Protein AF-A0A7K2ZDT1-F1 (afdb_monomer)

pLDDT: mean 84.54, std 13.43, range [44.47, 98.12]

Mean predicted aligned error: 12.52 Å

Secondary structure (DSSP, 8-state):
---TTS----HHHHHHHHHHHHHHHS-STT--THHHHHHS--------TTTT----SHHHHHHHHHHHHTTHHHHHHHHHHHHHHHT------HHHHHHHHHHHHHHT-TTHHHHHHHHHHHHHHHHHTTS-HHHHHHHHHHH-

Solvent-accessible surface area (backbone atoms only — not comparable to full-atom values): 8812 Å² total; per-residue (Å²): 130,92,56,85,91,74,68,90,76,61,67,66,66,54,53,52,50,52,52,51,49,23,66,74,67,77,45,65,84,94,59,65,67,64,62,56,60,68,78,46,95,80,84,87,75,95,64,62,92,65,76,78,66,71,70,89,46,72,65,40,47,52,53,52,50,50,59,59,55,66,46,48,60,57,55,54,52,48,51,51,51,53,28,62,75,71,70,52,94,68,94,71,70,59,65,62,54,51,51,53,22,48,49,34,23,73,75,74,36,68,75,36,20,68,51,52,55,50,51,46,54,53,34,49,53,47,19,77,74,75,41,52,70,65,55,28,52,48,56,46,61,74,73,107

Structure (mmCIF, N/CA/C/O backbone):
data_AF-A0A7K2ZDT1-F1
#
_entry.id   AF-A0A7K2ZDT1-F1
#
loop_
_atom_site.group_PDB
_atom_site.id
_atom_site.type_symbol
_atom_site.label_atom_id
_atom_site.label_alt_id
_atom_site.label_comp_id
_atom_site.label_asym_id
_atom_site.label_entity_id
_atom_site.label_seq_id
_atom_site.pdbx_PDB_ins_code
_atom_site.Cartn_x
_atom_site.Cartn_y
_atom_site.Cartn_z
_atom_site.occupancy
_atom_site.B_iso_or_equiv
_atom_site.auth_seq_id
_atom_site.auth_comp_id
_atom_site.auth_asym_id
_atom_site.auth_atom_id
_atom_site.pdbx_PDB_model_num
ATOM 1 N N . ARG A 1 1 ? -6.221 -15.624 10.357 1.00 75.38 1 ARG A N 1
ATOM 2 C CA . ARG A 1 1 ? -6.174 -14.834 11.613 1.00 75.38 1 ARG A CA 1
ATOM 3 C C . ARG A 1 1 ? -7.189 -13.716 11.460 1.00 75.38 1 ARG A C 1
ATOM 5 O O . ARG A 1 1 ? -7.235 -13.152 10.376 1.00 75.38 1 ARG A O 1
ATOM 12 N N . ASP A 1 2 ? -7.999 -13.434 12.476 1.00 85.69 2 ASP A N 1
ATOM 13 C CA . ASP A 1 2 ? -8.960 -12.326 12.401 1.00 85.69 2 ASP A CA 1
ATOM 14 C C . ASP A 1 2 ? -8.191 -10.994 12.362 1.00 85.69 2 ASP A C 1
ATOM 16 O O . ASP A 1 2 ? -7.255 -10.810 13.145 1.00 85.69 2 ASP A O 1
ATOM 20 N N . GLN A 1 3 ? -8.571 -10.087 11.456 1.00 89.31 3 GLN A N 1
ATOM 21 C CA . GLN A 1 3 ? -7.982 -8.750 11.342 1.00 89.31 3 GLN A CA 1
ATOM 22 C C . GLN A 1 3 ? -9.039 -7.687 11.689 1.00 89.31 3 GLN A C 1
ATOM 24 O O . GLN A 1 3 ? -9.750 -7.212 10.805 1.00 89.31 3 GLN A O 1
ATOM 29 N N . PRO A 1 4 ? -9.172 -7.289 12.969 1.00 90.31 4 PRO A N 1
ATOM 30 C CA . PRO A 1 4 ? -10.211 -6.348 13.392 1.00 90.31 4 PRO A CA 1
ATOM 31 C C . PRO A 1 4 ? -9.990 -4.922 12.869 1.00 90.31 4 PRO A C 1
ATOM 33 O O . PRO A 1 4 ? -10.918 -4.115 12.897 1.00 90.31 4 PRO A O 1
ATOM 36 N N . LEU A 1 5 ? -8.784 -4.605 12.387 1.00 90.00 5 LEU A N 1
ATOM 37 C CA . LEU A 1 5 ? -8.464 -3.321 11.757 1.00 90.00 5 LEU A CA 1
ATOM 38 C C . LEU A 1 5 ? -8.969 -3.217 10.309 1.00 90.00 5 LEU A C 1
ATOM 40 O O . LEU A 1 5 ? -9.064 -2.116 9.774 1.00 90.00 5 LEU A O 1
ATOM 44 N N . VAL A 1 6 ? -9.321 -4.346 9.689 1.00 92.12 6 VAL A N 1
ATOM 45 C CA . VAL A 1 6 ? -9.873 -4.429 8.332 1.00 92.12 6 VAL A CA 1
ATOM 46 C C . VAL A 1 6 ? -11.278 -5.012 8.440 1.00 92.12 6 VAL A C 1
ATOM 48 O O . VAL A 1 6 ? -11.532 -6.175 8.141 1.00 92.12 6 VAL A O 1
ATOM 51 N N . ALA A 1 7 ? -12.197 -4.199 8.953 1.00 92.12 7 ALA A N 1
ATOM 52 C CA . ALA A 1 7 ? -13.572 -4.599 9.213 1.00 92.12 7 ALA A CA 1
ATOM 53 C C . ALA A 1 7 ? -14.533 -3.414 9.066 1.00 92.12 7 ALA A C 1
ATOM 55 O O . ALA A 1 7 ? -14.132 -2.249 9.097 1.00 92.12 7 ALA A O 1
ATOM 56 N N . VAL A 1 8 ? -15.823 -3.721 8.933 1.00 94.69 8 VAL A N 1
ATOM 57 C CA . VAL A 1 8 ? -16.899 -2.725 8.926 1.00 94.69 8 VAL A CA 1
ATOM 58 C C . VAL A 1 8 ? -17.701 -2.868 10.210 1.00 94.69 8 VAL A C 1
ATOM 60 O O . VAL A 1 8 ? -18.267 -3.923 10.486 1.00 94.69 8 VAL A O 1
ATOM 63 N N . TYR A 1 9 ? -17.785 -1.782 10.975 1.00 95.31 9 TYR A N 1
ATOM 64 C CA . TYR A 1 9 ? -18.517 -1.738 12.236 1.00 95.31 9 TYR A CA 1
ATOM 65 C C . TYR A 1 9 ? -19.734 -0.827 12.133 1.00 95.31 9 TYR A C 1
ATOM 67 O O . TYR A 1 9 ? -19.699 0.231 11.499 1.00 95.31 9 TYR A O 1
ATOM 75 N N . ARG A 1 10 ? -20.815 -1.196 12.828 1.00 97.06 10 ARG A N 1
ATOM 76 C CA . ARG A 1 10 ? -21.945 -0.285 13.029 1.00 97.06 10 ARG A CA 1
ATOM 77 C C . ARG A 1 10 ? -21.536 0.815 14.006 1.00 97.06 10 ARG A C 1
ATOM 79 O O . ARG A 1 10 ? -21.105 0.531 15.120 1.00 97.06 10 ARG A O 1
ATOM 86 N N . GLY A 1 11 ? -21.704 2.071 13.592 1.00 97.75 11 GLY A N 1
ATOM 87 C CA . GLY A 1 11 ? -21.171 3.221 14.326 1.00 97.75 11 GLY A CA 1
ATOM 88 C C . GLY A 1 11 ? -21.761 3.429 15.723 1.00 97.75 11 GLY A C 1
ATOM 89 O O . GLY A 1 11 ? -21.041 3.850 16.620 1.00 97.75 11 GLY A O 1
ATOM 90 N N . GLU A 1 12 ? -23.049 3.151 15.933 1.00 98.00 12 GLU A N 1
ATOM 91 C CA . GLU A 1 12 ? -23.681 3.312 17.251 1.00 98.00 12 GLU A CA 1
ATOM 92 C C . GLU A 1 12 ? -23.189 2.267 18.274 1.00 98.00 12 GLU A C 1
ATOM 94 O O . GLU A 1 12 ? -22.624 2.694 19.284 1.00 98.00 12 GLU A O 1
ATOM 99 N N . PRO A 1 13 ? -23.288 0.941 18.024 1.00 97.19 13 PRO A N 1
ATOM 100 C CA . PRO A 1 13 ? -22.717 -0.067 18.921 1.00 97.19 13 PRO A CA 1
ATOM 101 C C . PRO A 1 13 ? -21.228 0.152 19.196 1.00 97.19 13 PRO A C 1
ATOM 103 O O . PRO A 1 13 ? -20.811 0.132 20.347 1.00 97.19 13 PRO A O 1
ATOM 106 N N . LEU A 1 14 ? -20.441 0.459 18.157 1.00 97.00 14 LEU A N 1
ATOM 107 C CA . LEU A 1 14 ? -19.006 0.716 18.287 1.00 97.00 14 LEU A CA 1
ATOM 108 C C . LEU A 1 14 ? -18.708 1.834 19.296 1.00 97.00 14 LEU A C 1
ATOM 110 O O . LEU A 1 14 ? -17.869 1.670 20.178 1.00 97.00 14 LEU A O 1
ATOM 114 N N . ARG A 1 15 ? -19.389 2.981 19.176 1.00 97.94 15 ARG A N 1
ATOM 115 C CA . ARG A 1 15 ? -19.171 4.119 20.083 1.00 97.94 15 ARG A CA 1
ATOM 116 C C . ARG A 1 15 ? -19.633 3.820 21.504 1.00 97.94 15 ARG A C 1
ATOM 118 O O . ARG A 1 15 ? -18.987 4.287 22.438 1.00 97.94 15 ARG A O 1
ATOM 125 N N . ARG A 1 16 ? -20.725 3.065 21.666 1.00 98.12 16 ARG A N 1
ATOM 126 C CA . ARG A 1 16 ? -21.230 2.659 22.983 1.00 98.12 16 ARG A CA 1
ATOM 127 C C . ARG A 1 16 ? -20.196 1.815 23.724 1.00 98.12 16 ARG A C 1
ATOM 129 O O . ARG A 1 16 ? -19.821 2.183 24.832 1.00 98.12 16 ARG A O 1
ATOM 136 N N . GLU A 1 17 ? -19.693 0.754 23.095 1.00 98.00 17 GLU A N 1
ATOM 137 C CA . GLU A 1 17 ? -18.718 -0.136 23.740 1.00 98.00 17 GLU A CA 1
ATOM 138 C C . GLU A 1 17 ? -17.388 0.574 24.016 1.00 98.00 17 GLU A C 1
ATOM 140 O O . GLU A 1 17 ? -16.824 0.442 25.098 1.00 98.00 17 GLU A O 1
ATOM 145 N N . LEU A 1 18 ? -16.921 1.431 23.100 1.00 97.50 18 LEU A N 1
ATOM 146 C CA . LEU A 1 18 ? -15.739 2.263 23.352 1.00 97.50 18 LEU A CA 1
ATOM 147 C C . LEU A 1 18 ? -15.917 3.188 24.564 1.00 97.50 18 LEU A C 1
ATOM 149 O O . LEU A 1 18 ? -14.979 3.359 25.339 1.00 97.50 18 LEU A O 1
ATOM 153 N N . ALA A 1 19 ? -17.097 3.786 24.744 1.00 98.06 19 ALA A N 1
ATOM 154 C CA . ALA A 1 19 ? -17.367 4.637 25.900 1.00 98.06 19 ALA A CA 1
ATOM 155 C C . ALA A 1 19 ? -17.386 3.836 27.215 1.00 98.06 19 ALA A C 1
ATOM 157 O O . ALA A 1 19 ? -16.860 4.313 28.224 1.00 98.06 19 ALA A O 1
ATOM 158 N N . LEU A 1 20 ? -17.943 2.620 27.202 1.00 98.00 20 LEU A N 1
ATOM 159 C CA . LEU A 1 20 ? -17.949 1.724 28.364 1.00 98.00 20 LEU A CA 1
ATOM 160 C C . LEU A 1 20 ? -16.526 1.309 28.757 1.00 98.00 20 LEU A C 1
ATOM 162 O O . LEU A 1 20 ? -16.132 1.516 29.903 1.00 98.00 20 LEU A O 1
ATOM 166 N N . ILE A 1 21 ? -15.720 0.863 27.791 1.00 98.06 21 ILE A N 1
ATOM 167 C CA . ILE A 1 21 ? -14.311 0.494 28.002 1.00 98.06 21 ILE A CA 1
ATOM 168 C C . ILE A 1 21 ? -13.508 1.690 28.532 1.00 98.06 21 ILE A C 1
ATOM 170 O O . ILE A 1 21 ? -12.739 1.555 29.483 1.00 98.06 21 ILE A O 1
ATOM 174 N N . ALA A 1 22 ? -13.699 2.883 27.958 1.00 97.81 22 ALA A N 1
ATOM 175 C CA . ALA A 1 22 ? -13.019 4.090 28.427 1.00 97.81 22 ALA A CA 1
ATOM 176 C C . ALA A 1 22 ? -13.399 4.452 29.872 1.00 97.81 22 ALA A C 1
ATOM 178 O O . ALA A 1 22 ? -12.549 4.917 30.629 1.00 97.81 22 ALA A O 1
ATOM 179 N N . THR A 1 23 ? -14.659 4.230 30.254 1.00 97.94 23 THR A N 1
ATOM 180 C CA . THR A 1 23 ? -15.146 4.470 31.620 1.00 97.94 23 THR A CA 1
ATOM 181 C C . THR A 1 23 ? -14.536 3.477 32.606 1.00 97.94 23 THR A C 1
ATOM 183 O O . THR A 1 23 ? -14.116 3.875 33.689 1.00 97.94 23 THR A O 1
ATOM 186 N N . GLU A 1 24 ? -14.444 2.2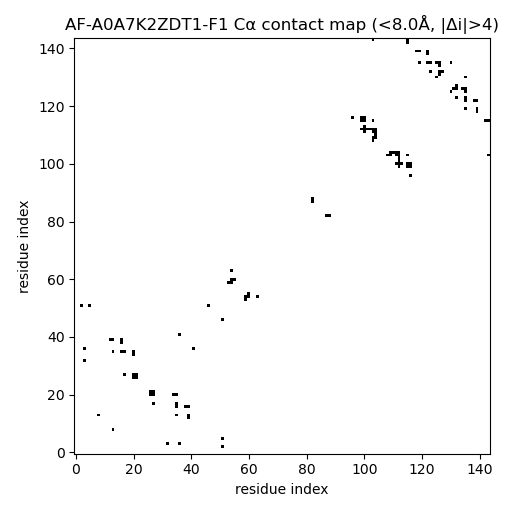03 32.225 1.00 97.19 24 GLU A N 1
ATOM 187 C CA . GLU A 1 24 ? -13.885 1.139 33.063 1.00 97.19 24 GLU A CA 1
ATOM 188 C C . GLU A 1 24 ? -12.368 1.278 33.265 1.00 97.19 24 GLU A C 1
ATOM 190 O O . 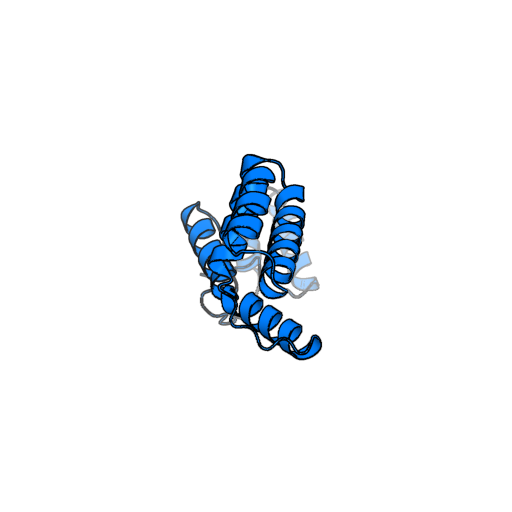GLU A 1 24 ? -11.865 1.110 34.375 1.00 97.19 24 GLU A O 1
ATOM 195 N N . HIS A 1 25 ? -11.633 1.626 32.207 1.00 96.69 25 HIS A N 1
ATOM 196 C CA . HIS A 1 25 ? -10.167 1.644 32.216 1.00 96.69 25 HIS A CA 1
ATOM 197 C C . HIS A 1 25 ? -9.548 3.045 32.336 1.00 96.69 25 HIS A C 1
ATOM 199 O O . HIS A 1 25 ? -8.325 3.184 32.310 1.00 96.69 25 HIS A O 1
ATOM 205 N N . GLY A 1 26 ? -10.365 4.094 32.461 1.00 96.38 26 GLY A N 1
ATOM 206 C CA . GLY A 1 26 ? -9.904 5.484 32.560 1.00 96.38 26 GLY A CA 1
ATOM 207 C C . GLY A 1 26 ? -9.360 6.072 31.250 1.00 96.38 26 GLY A C 1
ATOM 208 O O . GLY A 1 26 ? -8.759 7.146 31.259 1.00 96.38 26 GLY A O 1
ATOM 209 N N . GLY A 1 27 ? -9.551 5.384 30.123 1.00 96.31 27 GLY A N 1
ATOM 210 C CA . GLY A 1 27 ? -9.101 5.794 28.796 1.00 96.31 27 GLY A CA 1
ATOM 211 C C . GLY A 1 27 ? -9.015 4.619 27.822 1.00 96.31 27 GLY A C 1
ATOM 212 O O . GLY A 1 27 ? -9.266 3.478 28.190 1.00 96.31 27 GLY A O 1
ATOM 213 N N . LEU A 1 28 ? -8.659 4.901 26.566 1.00 97.12 28 LEU A N 1
ATOM 214 C CA . LEU A 1 28 ? -8.507 3.881 25.511 1.00 97.12 28 LEU A CA 1
ATOM 215 C C . LEU A 1 28 ? -7.048 3.628 25.104 1.00 97.12 28 LEU A C 1
ATOM 217 O O . LEU A 1 28 ? -6.750 2.648 24.423 1.00 97.12 28 LEU A O 1
ATOM 221 N N . ALA A 1 29 ? -6.132 4.522 25.477 1.00 97.12 29 ALA A N 1
ATOM 222 C CA . ALA A 1 29 ? -4.743 4.457 25.043 1.00 97.12 29 ALA A CA 1
ATOM 223 C C . ALA A 1 29 ? -4.032 3.225 25.624 1.00 97.12 29 ALA A C 1
ATOM 225 O O . ALA A 1 29 ? -4.116 2.954 26.818 1.00 97.12 29 ALA A O 1
ATOM 226 N N . GLY A 1 30 ? -3.314 2.487 24.771 1.00 95.44 30 GLY A N 1
ATOM 227 C CA . GLY A 1 30 ? -2.570 1.287 25.168 1.00 95.44 30 GLY A CA 1
ATOM 228 C C . GLY A 1 30 ? -3.434 0.049 25.433 1.00 95.44 30 GLY A C 1
ATOM 229 O O . GLY A 1 30 ? -2.888 -1.001 25.773 1.00 95.44 30 GLY A O 1
ATOM 230 N N . LEU A 1 31 ? -4.757 0.137 25.262 1.00 96.50 31 LEU A N 1
ATOM 231 C CA . LEU A 1 31 ? -5.647 -1.006 25.434 1.00 96.50 31 LEU A CA 1
ATOM 232 C C . LEU A 1 31 ? -5.680 -1.899 24.186 1.00 96.50 31 LEU A C 1
ATOM 234 O O . LEU A 1 31 ? -5.624 -1.407 23.056 1.00 96.50 31 LEU A O 1
ATOM 238 N N . PRO A 1 32 ? -5.808 -3.225 24.359 1.00 94.94 32 PRO A N 1
ATOM 239 C CA . PRO A 1 32 ? -5.917 -4.134 23.234 1.00 94.94 32 PRO A CA 1
ATOM 240 C C . PRO A 1 32 ? -7.328 -4.082 22.633 1.00 94.94 32 PRO A C 1
ATOM 242 O O . PRO A 1 32 ? -8.324 -4.184 23.349 1.00 94.94 32 PRO A O 1
ATOM 245 N N . LEU A 1 33 ? -7.421 -4.055 21.299 1.00 92.50 33 LEU A N 1
ATOM 246 C CA . LEU A 1 33 ? -8.702 -4.057 20.571 1.00 92.50 33 LEU A CA 1
ATOM 247 C C . LEU A 1 33 ? -9.609 -5.253 20.889 1.00 92.50 33 LEU A C 1
ATOM 249 O O . LEU A 1 33 ? -10.814 -5.170 20.671 1.00 92.50 33 LEU A O 1
ATOM 253 N N . ARG A 1 34 ? -9.056 -6.340 21.443 1.00 94.19 34 ARG A N 1
ATOM 254 C CA . ARG A 1 34 ? -9.837 -7.516 21.848 1.00 94.19 34 ARG A CA 1
ATOM 255 C C . ARG A 1 34 ? -10.914 -7.212 22.891 1.00 94.19 34 ARG A C 1
ATOM 257 O O . ARG A 1 34 ? -11.881 -7.957 22.951 1.00 94.19 34 ARG A O 1
ATOM 264 N N . LEU A 1 35 ? -10.736 -6.154 23.693 1.00 95.62 35 LEU A N 1
ATOM 265 C CA . LEU A 1 35 ? -11.763 -5.700 24.635 1.00 95.62 35 LEU A CA 1
ATOM 266 C C . LEU A 1 35 ? -13.006 -5.264 23.863 1.00 95.62 35 LEU A C 1
ATOM 268 O O . LEU A 1 35 ? -14.087 -5.774 24.097 1.00 95.62 35 LEU A O 1
ATOM 272 N N . LEU A 1 36 ? -12.826 -4.424 22.844 1.00 95.38 36 LEU A N 1
ATOM 273 C CA . LEU A 1 36 ? -13.923 -3.988 21.991 1.00 95.38 36 LEU A CA 1
ATOM 274 C C . LEU A 1 36 ? -14.540 -5.147 21.201 1.00 95.38 36 LEU A C 1
ATOM 276 O O . LEU A 1 36 ? -15.757 -5.280 21.151 1.00 95.38 36 LEU A O 1
ATOM 280 N N . THR A 1 37 ? -13.722 -5.983 20.557 1.00 94.88 37 THR A N 1
ATOM 281 C CA . THR A 1 37 ? -14.254 -7.070 19.718 1.00 94.88 37 THR A CA 1
ATOM 282 C C . THR A 1 37 ? -14.909 -8.188 20.526 1.00 94.88 37 THR A C 1
ATOM 284 O O . THR A 1 37 ? -15.622 -8.990 19.939 1.00 94.88 37 THR A O 1
ATOM 287 N N . GLY A 1 38 ? -14.644 -8.270 21.834 1.00 94.38 38 GLY A N 1
ATOM 288 C CA . GLY A 1 38 ? -15.326 -9.189 22.747 1.00 94.38 38 GLY A CA 1
ATOM 289 C C . GLY A 1 38 ? -16.750 -8.748 23.094 1.00 94.38 38 GLY A C 1
ATOM 290 O O . GLY A 1 38 ? -17.608 -9.604 23.278 1.00 94.38 38 GLY A O 1
ATOM 291 N N . GLU A 1 39 ? -17.008 -7.438 23.111 1.00 95.75 39 GLU A N 1
ATOM 292 C CA . GLU A 1 39 ? -18.325 -6.860 23.430 1.00 95.75 39 GLU A CA 1
ATOM 293 C C . GLU A 1 39 ? -19.249 -6.725 22.206 1.00 95.75 39 GLU A C 1
ATOM 295 O O . GLU A 1 39 ? -20.444 -6.446 22.327 1.00 95.75 39 GLU A O 1
ATOM 300 N N . LEU A 1 40 ? -18.710 -6.904 20.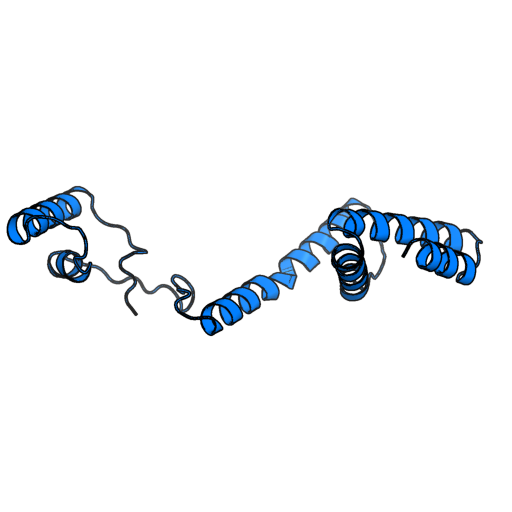997 1.00 95.88 40 LEU A N 1
ATOM 301 C CA . LEU A 1 40 ? -19.467 -6.811 19.752 1.00 95.88 40 LEU A CA 1
ATOM 302 C C . LEU A 1 40 ? -19.872 -8.195 19.239 1.00 95.88 40 LEU A C 1
ATOM 304 O O . LEU A 1 40 ? -19.082 -9.134 19.235 1.00 95.88 40 LEU A O 1
ATOM 308 N N . ASP A 1 41 ? -21.087 -8.286 18.701 1.00 96.00 41 ASP A N 1
ATOM 309 C CA . ASP A 1 41 ? -21.509 -9.433 17.898 1.00 96.00 41 ASP A CA 1
ATOM 310 C C . ASP A 1 41 ? -20.931 -9.307 16.478 1.00 96.00 41 ASP A C 1
ATOM 312 O O . ASP A 1 41 ? -21.295 -8.399 15.719 1.00 96.00 41 ASP A O 1
ATOM 316 N N . LEU A 1 42 ? -19.973 -10.174 16.143 1.00 95.12 42 LEU A N 1
ATOM 317 C CA . LEU A 1 42 ? -19.172 -10.090 14.922 1.00 95.12 42 LEU A CA 1
ATOM 318 C C . LEU A 1 42 ? -19.488 -11.233 13.955 1.00 95.12 42 LEU A C 1
ATOM 320 O O . LEU A 1 42 ? -19.374 -12.411 14.288 1.00 95.12 42 LEU A O 1
ATOM 324 N N . ALA A 1 43 ? -19.770 -10.874 12.703 1.00 95.06 43 ALA A N 1
ATOM 325 C CA . ALA A 1 43 ? -19.821 -11.818 11.594 1.00 95.06 43 ALA A CA 1
ATOM 326 C C . ALA A 1 43 ? -18.447 -11.903 10.914 1.00 95.06 43 ALA A C 1
ATOM 328 O O . ALA A 1 43 ? -17.911 -10.894 10.451 1.00 95.06 43 ALA A O 1
ATOM 329 N N . ARG A 1 44 ? -17.879 -13.111 10.831 1.00 92.12 44 ARG A N 1
ATOM 330 C CA . ARG A 1 44 ? -16.612 -13.345 10.126 1.00 92.12 44 ARG A CA 1
ATOM 331 C C . ARG A 1 44 ? -16.840 -13.413 8.619 1.00 92.12 44 ARG A C 1
ATOM 333 O O . ARG A 1 44 ? -17.726 -14.128 8.158 1.00 92.12 44 ARG A O 1
ATOM 340 N N . VAL A 1 45 ? -16.001 -12.704 7.870 1.00 91.75 45 VAL A N 1
ATOM 341 C CA . VAL A 1 45 ? -15.963 -12.744 6.405 1.00 91.75 45 VAL A CA 1
ATOM 342 C C . VAL A 1 45 ? -14.671 -13.429 5.989 1.00 91.75 45 VAL A C 1
ATOM 344 O O . VAL A 1 45 ? -13.595 -13.015 6.419 1.00 91.75 45 VAL A O 1
ATOM 347 N N . ASP A 1 46 ? -14.781 -14.476 5.173 1.00 90.50 46 ASP A N 1
ATOM 348 C CA . ASP A 1 46 ? -13.609 -15.113 4.582 1.00 90.50 46 ASP A CA 1
ATOM 349 C C . ASP A 1 46 ? -13.038 -14.188 3.505 1.00 90.50 46 ASP A C 1
ATOM 351 O O . ASP A 1 46 ? -13.638 -13.967 2.451 1.00 90.50 46 ASP A O 1
ATOM 355 N N . ALA A 1 47 ? -11.899 -13.586 3.821 1.00 81.25 47 ALA A N 1
ATOM 356 C CA . ALA A 1 47 ? -11.114 -12.803 2.897 1.00 81.25 47 ALA A CA 1
ATOM 357 C C . ALA A 1 47 ? -9.869 -13.642 2.616 1.00 81.25 47 ALA A C 1
ATOM 359 O O . ALA A 1 47 ? -9.154 -14.003 3.551 1.00 81.25 47 ALA A O 1
ATOM 360 N N . GLY A 1 48 ? -9.650 -13.994 1.344 1.00 85.00 48 GLY A N 1
ATOM 361 C CA . GLY A 1 48 ? -8.561 -14.882 0.935 1.00 85.00 48 GLY A CA 1
ATOM 362 C C . GLY A 1 48 ? -7.201 -14.491 1.535 1.00 85.00 48 GLY A C 1
ATOM 363 O O . GLY A 1 48 ? -7.021 -13.368 2.006 1.00 85.00 48 GLY A O 1
ATOM 364 N N . PRO A 1 49 ? -6.197 -15.380 1.480 1.00 79.81 49 PRO A N 1
ATOM 365 C CA . PRO A 1 49 ? -5.035 -15.372 2.380 1.00 79.81 49 PRO A CA 1
ATOM 366 C C . PRO A 1 49 ? -4.213 -14.072 2.422 1.00 79.81 49 PRO A C 1
ATOM 368 O O . PRO A 1 49 ? -3.479 -13.853 3.381 1.00 79.81 49 PRO A O 1
ATOM 371 N N . TYR A 1 50 ? -4.342 -13.204 1.417 1.00 80.94 50 TYR A N 1
ATOM 372 C CA . TYR A 1 50 ? -3.588 -11.956 1.295 1.00 80.94 50 TYR A CA 1
ATOM 373 C C . TYR A 1 50 ? -4.432 -10.682 1.414 1.00 80.94 50 TYR A C 1
ATOM 375 O O . TYR A 1 50 ? -3.884 -9.588 1.336 1.00 80.94 50 TYR A O 1
ATOM 383 N N . ALA A 1 51 ? -5.749 -10.794 1.597 1.00 83.75 51 ALA A N 1
ATOM 384 C CA . ALA A 1 51 ? -6.654 -9.642 1.622 1.00 83.75 51 ALA A CA 1
ATOM 385 C C . ALA A 1 51 ? -6.393 -8.690 2.803 1.00 83.75 51 ALA A C 1
ATOM 387 O O . ALA A 1 51 ? -6.702 -7.505 2.730 1.00 83.75 51 ALA A O 1
ATOM 388 N N . ALA A 1 52 ? -5.811 -9.218 3.878 1.00 85.69 52 ALA A N 1
ATOM 389 C CA . ALA A 1 52 ? -5.427 -8.478 5.071 1.00 85.69 52 ALA A CA 1
ATOM 390 C C . ALA A 1 52 ? -3.999 -8.840 5.517 1.00 85.69 52 ALA A C 1
ATOM 392 O O . ALA A 1 52 ? -3.721 -8.907 6.715 1.00 85.69 52 ALA A O 1
ATOM 393 N N . PHE A 1 53 ? -3.123 -9.148 4.552 1.00 87.06 53 PHE A N 1
ATOM 394 C CA . PHE A 1 53 ? -1.716 -9.438 4.822 1.00 87.06 53 PHE A CA 1
ATOM 395 C C . PHE A 1 53 ? -1.056 -8.227 5.485 1.00 87.06 53 PHE A C 1
ATOM 397 O O . PHE A 1 53 ? -1.129 -7.119 4.955 1.00 87.06 53 PHE A O 1
ATOM 404 N N . ASP A 1 54 ? -0.432 -8.454 6.636 1.00 88.81 54 ASP A N 1
ATOM 405 C CA . ASP A 1 54 ? 0.238 -7.426 7.427 1.00 88.81 54 ASP A CA 1
ATOM 406 C C . ASP A 1 54 ? 1.749 -7.669 7.417 1.00 88.81 54 ASP A C 1
ATOM 408 O O . ASP A 1 54 ? 2.195 -8.812 7.313 1.00 88.81 54 ASP A O 1
ATOM 412 N N . CYS A 1 55 ? 2.530 -6.595 7.482 1.00 92.19 55 CYS A N 1
ATOM 413 C CA . CYS A 1 55 ? 3.988 -6.662 7.433 1.00 92.19 55 CYS A CA 1
ATOM 414 C C . CYS A 1 55 ? 4.577 -6.408 8.820 1.00 92.19 55 CYS A C 1
ATOM 416 O O . CYS A 1 55 ? 4.953 -5.280 9.138 1.00 92.19 55 CYS A O 1
ATOM 418 N N . ASP A 1 56 ? 4.681 -7.466 9.623 1.00 92.62 56 ASP A N 1
ATOM 419 C CA . ASP A 1 56 ? 5.241 -7.406 10.978 1.00 92.62 56 ASP A CA 1
ATOM 420 C C . ASP A 1 56 ? 6.771 -7.598 10.983 1.00 92.62 56 ASP A C 1
ATOM 422 O O . ASP A 1 56 ? 7.468 -7.171 11.908 1.00 92.62 56 ASP A O 1
ATOM 426 N N . THR A 1 57 ? 7.313 -8.248 9.951 1.00 94.44 57 THR A N 1
ATOM 427 C CA . THR A 1 57 ? 8.729 -8.610 9.840 1.00 94.44 57 THR A CA 1
ATOM 428 C C . THR A 1 57 ? 9.350 -8.159 8.518 1.00 94.44 57 THR A C 1
ATOM 430 O O . THR A 1 57 ? 8.672 -7.828 7.543 1.00 94.44 57 THR A O 1
ATOM 433 N N . TRP A 1 58 ? 10.684 -8.173 8.458 1.00 94.75 58 TRP A N 1
ATOM 434 C CA . TRP A 1 58 ? 11.406 -7.930 7.206 1.00 94.75 58 TRP A CA 1
ATOM 435 C C . TRP A 1 58 ? 11.099 -8.980 6.133 1.00 94.75 58 TRP A C 1
ATOM 437 O O . TRP A 1 58 ? 11.047 -8.634 4.950 1.00 94.75 58 TRP A O 1
ATOM 447 N N . ASP A 1 59 ? 10.843 -10.224 6.537 1.00 93.88 59 ASP A N 1
ATOM 448 C CA . ASP A 1 59 ? 10.446 -11.294 5.621 1.00 93.88 59 ASP A CA 1
ATOM 449 C C . ASP A 1 59 ? 9.053 -11.027 5.033 1.00 93.88 59 ASP A C 1
ATOM 451 O O . ASP A 1 59 ? 8.856 -11.200 3.829 1.00 93.88 59 ASP A O 1
ATOM 455 N N . ASP A 1 60 ? 8.118 -10.493 5.827 1.00 91.69 60 ASP A N 1
ATOM 456 C CA . ASP A 1 60 ? 6.798 -10.088 5.326 1.00 91.69 60 ASP A CA 1
ATOM 457 C C . ASP A 1 60 ? 6.909 -8.966 4.287 1.00 91.69 60 ASP A C 1
ATOM 459 O O . ASP A 1 60 ? 6.255 -9.006 3.244 1.00 91.69 60 ASP A O 1
ATOM 463 N N . ILE A 1 61 ? 7.801 -7.994 4.514 1.00 90.94 61 ILE A N 1
ATOM 464 C CA . ILE A 1 61 ? 8.089 -6.933 3.537 1.00 90.94 61 ILE A CA 1
ATOM 465 C C . ILE A 1 61 ? 8.669 -7.526 2.248 1.00 90.94 61 ILE A C 1
ATOM 467 O O . ILE A 1 61 ? 8.302 -7.097 1.149 1.00 90.94 61 ILE A O 1
ATOM 471 N N . ALA A 1 62 ? 9.585 -8.492 2.350 1.00 88.12 62 ALA A N 1
ATOM 472 C CA . ALA A 1 62 ? 10.159 -9.154 1.185 1.00 88.12 62 ALA A CA 1
ATOM 473 C C . ALA A 1 62 ? 9.083 -9.909 0.384 1.00 88.12 62 ALA A C 1
ATOM 475 O O . ALA A 1 62 ? 9.023 -9.755 -0.841 1.00 88.12 62 ALA A O 1
ATOM 476 N N . ALA A 1 63 ? 8.196 -10.638 1.067 1.00 86.44 63 ALA A N 1
ATOM 477 C CA . ALA A 1 63 ? 7.070 -11.349 0.466 1.00 86.44 63 ALA A CA 1
ATOM 478 C C . ALA A 1 63 ? 6.062 -10.392 -0.198 1.00 86.44 63 ALA A C 1
ATOM 480 O O . ALA A 1 63 ? 5.682 -10.594 -1.353 1.00 86.44 63 ALA A O 1
ATOM 481 N N . ALA A 1 64 ? 5.691 -9.298 0.474 1.00 86.81 64 ALA A N 1
ATOM 482 C CA . ALA A 1 64 ? 4.819 -8.268 -0.089 1.00 86.81 64 ALA A CA 1
ATOM 483 C C . ALA A 1 64 ? 5.430 -7.634 -1.348 1.00 86.81 64 ALA A C 1
ATOM 485 O O . ALA A 1 64 ? 4.755 -7.474 -2.365 1.00 86.81 64 ALA A O 1
ATOM 486 N N . ARG A 1 65 ? 6.732 -7.321 -1.323 1.00 83.56 65 ARG A N 1
ATOM 487 C CA . ARG A 1 65 ? 7.449 -6.780 -2.489 1.00 83.56 65 ARG A CA 1
ATOM 488 C C . ARG A 1 65 ? 7.537 -7.774 -3.637 1.00 83.56 65 ARG A C 1
ATOM 490 O O . ARG A 1 65 ? 7.457 -7.348 -4.783 1.00 83.56 65 ARG A O 1
ATOM 497 N N . ALA A 1 66 ? 7.734 -9.062 -3.360 1.00 82.00 66 ALA A N 1
ATOM 498 C CA . ALA A 1 66 ? 7.697 -10.096 -4.390 1.00 82.00 66 ALA A CA 1
ATOM 499 C C . ALA A 1 66 ? 6.326 -10.116 -5.080 1.00 82.00 66 ALA A C 1
ATOM 501 O O . ALA A 1 66 ? 6.275 -9.996 -6.296 1.00 82.00 66 ALA A O 1
ATOM 502 N N . ARG A 1 67 ? 5.231 -10.091 -4.313 1.00 76.25 67 ARG A N 1
ATOM 503 C CA . ARG A 1 67 ? 3.860 -10.043 -4.846 1.00 76.25 67 ARG A CA 1
ATOM 504 C C . ARG A 1 67 ? 3.545 -8.761 -5.630 1.00 76.25 67 ARG A C 1
ATOM 506 O O . ARG A 1 67 ? 2.852 -8.799 -6.642 1.00 76.25 67 ARG A O 1
ATOM 513 N N . ILE A 1 68 ? 4.040 -7.604 -5.184 1.00 72.06 68 ILE A N 1
ATOM 514 C CA . ILE A 1 68 ? 3.910 -6.352 -5.950 1.00 72.06 68 ILE A CA 1
ATOM 515 C C . ILE A 1 68 ? 4.715 -6.450 -7.250 1.00 72.06 68 ILE A C 1
ATOM 517 O O . ILE A 1 68 ? 4.221 -6.048 -8.292 1.00 72.06 68 ILE A O 1
ATOM 521 N N . ARG A 1 69 ? 5.923 -7.022 -7.223 1.00 62.97 69 ARG A N 1
ATOM 522 C CA . ARG A 1 69 ? 6.736 -7.235 -8.433 1.00 62.97 69 ARG A CA 1
ATOM 523 C C . ARG A 1 69 ? 6.177 -8.303 -9.369 1.00 62.97 69 ARG A C 1
ATOM 525 O O . ARG A 1 69 ? 6.379 -8.183 -10.566 1.00 62.97 69 ARG A O 1
ATOM 532 N N . GLU A 1 70 ? 5.434 -9.287 -8.867 1.00 57.31 70 GLU A N 1
ATOM 533 C CA . GLU A 1 70 ? 4.649 -10.221 -9.690 1.00 57.31 70 GLU A CA 1
ATOM 534 C C . GLU A 1 70 ? 3.553 -9.506 -10.500 1.00 57.31 70 GLU A C 1
ATOM 536 O O . GLU A 1 70 ? 3.080 -10.054 -11.490 1.00 57.31 70 GLU A O 1
ATOM 541 N N . HIS A 1 71 ? 3.227 -8.243 -10.188 1.00 56.44 71 HIS A N 1
ATOM 542 C CA . HIS A 1 71 ? 2.520 -7.364 -11.127 1.00 56.44 71 HIS A CA 1
ATOM 543 C C . HIS A 1 71 ? 3.420 -6.891 -12.289 1.00 56.44 71 HIS A C 1
ATOM 545 O O . HIS A 1 71 ? 3.095 -5.900 -12.932 1.00 56.44 71 HIS A O 1
ATOM 551 N N . GLY A 1 72 ? 4.524 -7.579 -12.606 1.00 57.94 72 GLY A N 1
ATOM 552 C CA . GLY A 1 72 ? 5.261 -7.419 -13.866 1.00 57.94 72 GLY A CA 1
ATOM 553 C C . GLY A 1 72 ? 4.340 -7.515 -15.086 1.00 57.94 72 GLY A C 1
ATOM 554 O O . GLY A 1 72 ? 4.512 -6.754 -16.030 1.00 57.94 72 GLY A O 1
ATOM 555 N N . ALA A 1 73 ? 3.252 -8.288 -14.973 1.00 62.97 73 ALA A N 1
ATOM 556 C CA . ALA A 1 73 ? 2.152 -8.294 -15.935 1.00 62.97 7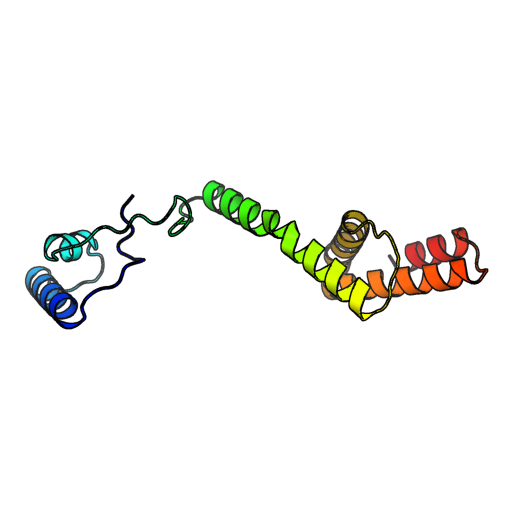3 ALA A CA 1
ATOM 557 C C . ALA A 1 73 ? 1.584 -6.890 -16.229 1.00 6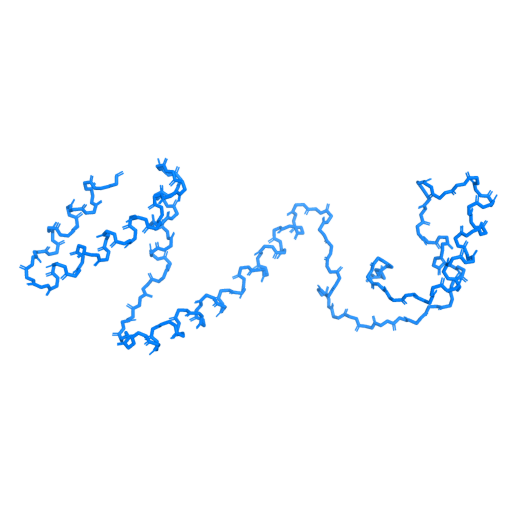2.97 73 ALA A C 1
ATOM 559 O O . ALA A 1 73 ? 1.237 -6.608 -17.364 1.00 62.97 73 ALA A O 1
ATOM 560 N N . VAL A 1 74 ? 1.545 -5.976 -15.252 1.00 73.56 74 VAL A N 1
ATOM 561 C CA . VAL A 1 74 ? 1.080 -4.591 -15.455 1.00 73.56 74 VAL A CA 1
ATOM 562 C C . VAL A 1 74 ? 2.067 -3.794 -16.304 1.00 73.56 74 VAL A C 1
ATOM 564 O O . VAL A 1 74 ? 1.646 -2.966 -17.107 1.00 73.56 74 VAL A O 1
ATOM 567 N N . LEU A 1 75 ? 3.374 -4.027 -16.146 1.00 78.06 75 LEU A N 1
ATOM 568 C CA . LEU A 1 75 ? 4.378 -3.374 -16.983 1.00 78.06 75 LEU A CA 1
ATOM 569 C C . LEU A 1 75 ? 4.337 -3.928 -18.411 1.00 78.06 75 LEU A C 1
ATOM 571 O O . LEU A 1 75 ? 4.367 -3.144 -19.356 1.00 78.06 75 LEU A O 1
ATOM 575 N N . ASP A 1 76 ? 4.198 -5.243 -18.565 1.00 79.06 76 ASP A N 1
ATOM 576 C CA . ASP A 1 76 ? 4.091 -5.896 -19.873 1.00 79.06 76 ASP A CA 1
ATOM 577 C C . ASP A 1 76 ? 2.810 -5.480 -20.610 1.00 79.06 76 ASP A C 1
ATOM 579 O O . ASP A 1 76 ? 2.847 -5.141 -21.796 1.00 79.06 76 ASP A O 1
ATOM 583 N N . GLU A 1 77 ? 1.676 -5.426 -19.905 1.00 82.62 77 GLU A N 1
ATOM 584 C CA . GLU A 1 77 ? 0.401 -4.912 -20.419 1.00 82.62 77 GLU A CA 1
ATOM 585 C C . GLU A 1 77 ? 0.511 -3.435 -20.808 1.00 82.62 77 GLU A C 1
ATOM 587 O O . GLU A 1 77 ? 0.067 -3.042 -21.890 1.00 82.62 77 GLU A O 1
ATOM 592 N N . TRP A 1 78 ? 1.147 -2.614 -19.966 1.00 83.81 78 TRP A N 1
ATOM 593 C CA . TRP A 1 78 ? 1.382 -1.202 -20.256 1.00 83.81 78 TRP A CA 1
ATOM 594 C C . TRP A 1 78 ? 2.247 -1.015 -21.506 1.00 83.81 78 TRP A C 1
ATOM 596 O O . TRP A 1 78 ? 1.878 -0.260 -22.405 1.00 83.81 78 TRP A O 1
ATOM 606 N N . ILE A 1 79 ? 3.368 -1.734 -21.608 1.00 84.69 79 ILE A N 1
ATOM 607 C CA . ILE A 1 79 ? 4.268 -1.678 -22.767 1.00 84.69 79 ILE A CA 1
ATOM 608 C C . ILE A 1 79 ? 3.548 -2.146 -24.027 1.00 84.69 79 ILE A C 1
ATOM 610 O O . ILE A 1 79 ? 3.657 -1.495 -25.065 1.00 84.69 79 ILE A O 1
ATOM 614 N N . THR A 1 80 ? 2.772 -3.226 -23.939 1.00 86.31 80 THR A N 1
ATOM 615 C CA . THR A 1 80 ? 1.956 -3.722 -25.054 1.00 86.31 80 THR A CA 1
ATOM 616 C C . THR A 1 80 ? 0.950 -2.664 -25.510 1.00 86.31 80 THR A C 1
ATOM 618 O O . THR A 1 80 ? 0.844 -2.389 -26.704 1.00 86.31 80 THR A O 1
ATOM 621 N N . SER A 1 81 ? 0.253 -2.010 -24.576 1.00 88.25 81 SER A N 1
ATOM 622 C CA . SER A 1 81 ? -0.690 -0.930 -24.890 1.00 88.25 81 SER A CA 1
ATOM 623 C C . SER A 1 81 ? -0.005 0.251 -25.584 1.00 88.25 81 SER A C 1
ATOM 625 O O . SER A 1 81 ? -0.498 0.729 -26.604 1.00 88.25 81 SER A O 1
ATOM 627 N N . VAL A 1 82 ? 1.145 0.700 -25.072 1.00 87.69 82 VAL A N 1
ATOM 628 C CA . VAL A 1 82 ? 1.900 1.826 -25.646 1.00 87.69 82 VAL A CA 1
ATOM 629 C C . VAL A 1 82 ? 2.457 1.479 -27.031 1.00 87.69 82 VAL A C 1
ATOM 631 O O . VAL A 1 82 ? 2.383 2.309 -27.936 1.00 87.69 82 VAL A O 1
ATOM 634 N N . LYS A 1 83 ? 2.970 0.256 -27.237 1.00 86.50 83 LYS A N 1
ATOM 635 C CA . LYS A 1 83 ? 3.419 -0.220 -28.559 1.00 86.50 83 LYS A CA 1
ATOM 636 C C . LYS A 1 83 ? 2.284 -0.172 -29.578 1.00 86.50 83 LYS A C 1
ATOM 638 O O . LYS A 1 83 ? 2.478 0.360 -30.668 1.00 86.50 83 LYS A O 1
ATOM 643 N N . ASN A 1 84 ? 1.101 -0.653 -29.199 1.00 89.94 84 ASN A N 1
ATOM 644 C CA . ASN A 1 84 ? -0.074 -0.650 -30.067 1.00 89.94 84 ASN A CA 1
ATOM 645 C C . ASN A 1 84 ? -0.524 0.772 -30.431 1.00 89.94 84 ASN A C 1
ATOM 647 O O . ASN A 1 84 ? -0.814 1.042 -31.593 1.00 89.94 84 ASN A O 1
ATOM 651 N N . GLU A 1 85 ? -0.563 1.690 -29.462 1.00 91.00 85 GLU A N 1
ATOM 652 C CA . GLU A 1 85 ? -0.968 3.082 -29.703 1.00 91.00 85 GLU A CA 1
ATOM 653 C C . GLU A 1 85 ? 0.019 3.828 -30.614 1.00 91.00 85 GLU A C 1
ATOM 655 O O . GLU A 1 85 ? -0.389 4.616 -31.467 1.00 91.00 85 GLU A O 1
ATOM 660 N N . LEU A 1 86 ? 1.316 3.547 -30.471 1.00 87.38 86 LEU A N 1
ATOM 661 C CA . LEU A 1 86 ? 2.373 4.168 -31.268 1.00 87.38 86 LEU A CA 1
ATOM 662 C C . LEU A 1 86 ? 2.668 3.432 -32.589 1.00 87.38 86 LEU A C 1
ATOM 664 O O . LEU A 1 86 ? 3.485 3.914 -33.373 1.00 87.38 86 LEU A O 1
ATOM 668 N N . GLY A 1 87 ? 2.029 2.286 -32.848 1.00 86.69 87 GLY A N 1
ATOM 669 C CA . GLY A 1 87 ? 2.280 1.457 -34.032 1.00 86.69 87 GLY A CA 1
ATOM 670 C C . GLY A 1 87 ? 3.696 0.867 -34.080 1.00 86.69 87 GLY A C 1
ATOM 671 O O . GLY A 1 87 ? 4.303 0.802 -35.150 1.00 86.69 87 GLY A O 1
ATOM 672 N N . ILE A 1 88 ? 4.251 0.497 -32.923 1.00 84.38 88 ILE A N 1
ATOM 673 C CA . ILE A 1 88 ? 5.619 -0.013 -32.780 1.00 84.38 88 ILE A CA 1
ATOM 674 C C . ILE A 1 88 ? 5.615 -1.544 -32.798 1.00 84.38 88 ILE A C 1
ATOM 676 O O . ILE A 1 88 ? 5.283 -2.188 -31.806 1.00 84.38 88 ILE A O 1
ATOM 680 N N . GLU A 1 89 ? 6.104 -2.115 -33.896 1.00 77.88 89 GLU A N 1
ATOM 681 C CA . GLU A 1 89 ? 6.367 -3.551 -34.047 1.00 77.88 89 GLU A CA 1
ATOM 682 C C . GLU A 1 89 ? 7.844 -3.844 -33.739 1.00 77.88 89 GLU A C 1
ATOM 684 O O . GLU A 1 89 ? 8.653 -4.106 -34.630 1.00 77.88 89 GLU A O 1
ATOM 689 N N . LEU A 1 90 ? 8.223 -3.716 -32.465 1.00 72.19 90 LEU A N 1
ATOM 690 C CA . LEU A 1 90 ? 9.574 -4.013 -31.985 1.00 72.19 90 LEU A CA 1
ATOM 691 C C . LEU A 1 90 ? 9.505 -4.979 -30.807 1.00 72.19 90 LEU A C 1
ATOM 693 O O . LEU A 1 90 ? 8.806 -4.714 -29.824 1.00 72.19 90 LEU A O 1
ATOM 697 N N . ASP A 1 91 ? 10.272 -6.063 -30.883 1.00 73.19 91 ASP A N 1
ATOM 698 C CA . ASP A 1 91 ? 10.543 -6.898 -29.720 1.00 73.19 91 ASP A CA 1
ATOM 699 C C 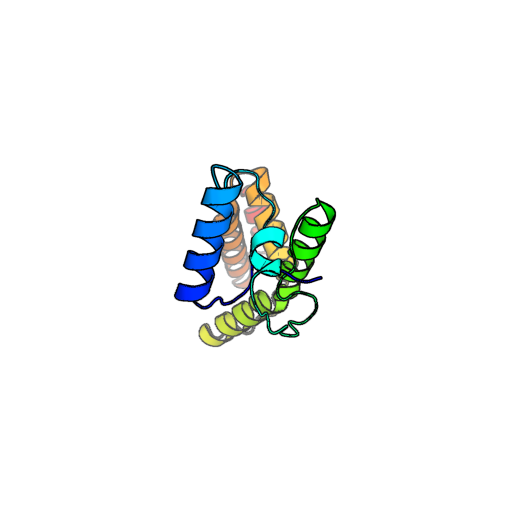. ASP A 1 91 ? 11.611 -6.208 -28.865 1.00 73.19 91 ASP A C 1
ATOM 701 O O . ASP A 1 91 ? 12.699 -5.891 -29.346 1.00 73.19 91 ASP A O 1
ATOM 705 N N . VAL A 1 92 ? 11.250 -5.864 -27.631 1.00 71.62 92 VAL A N 1
ATOM 706 C CA . VAL A 1 92 ? 12.081 -5.037 -26.748 1.00 71.62 92 VAL A CA 1
ATOM 707 C C . VAL A 1 92 ? 12.427 -5.881 -25.542 1.00 71.62 92 VAL A C 1
ATOM 709 O O . VAL A 1 92 ? 11.522 -6.269 -24.809 1.00 71.62 92 VAL A O 1
ATOM 712 N N . ASP A 1 93 ? 13.720 -6.104 -25.315 1.00 80.12 93 ASP A N 1
ATOM 713 C CA . ASP A 1 93 ? 14.205 -6.665 -24.058 1.00 80.12 93 ASP A CA 1
ATOM 714 C C . ASP A 1 93 ? 14.094 -5.594 -22.962 1.00 80.12 93 ASP A C 1
ATOM 716 O O . ASP A 1 93 ? 14.911 -4.673 -22.846 1.00 80.12 93 ASP A O 1
ATOM 720 N N . THR A 1 94 ? 12.996 -5.658 -22.216 1.00 81.75 94 THR A N 1
ATOM 721 C CA . THR A 1 94 ? 12.651 -4.677 -21.186 1.00 81.75 94 THR A CA 1
ATOM 722 C C . THR A 1 94 ? 13.580 -4.757 -19.989 1.00 81.75 94 THR A C 1
ATOM 724 O O . THR A 1 94 ? 13.898 -3.718 -19.411 1.00 81.75 94 THR A O 1
ATOM 727 N N . ASP A 1 95 ? 14.055 -5.952 -19.642 1.00 82.88 95 ASP A N 1
ATOM 728 C CA . ASP A 1 95 ? 14.948 -6.157 -18.504 1.00 82.88 95 ASP A CA 1
ATOM 729 C C . ASP A 1 95 ? 16.286 -5.455 -18.741 1.00 82.88 95 ASP A C 1
ATOM 731 O O . ASP A 1 95 ? 16.740 -4.694 -17.885 1.00 82.88 95 ASP A O 1
ATOM 735 N N . VAL A 1 96 ? 16.852 -5.585 -19.947 1.00 84.75 96 VAL A N 1
ATOM 736 C CA . VAL A 1 96 ? 18.094 -4.891 -20.325 1.00 84.75 96 VAL A CA 1
ATOM 737 C C . VAL A 1 96 ? 17.943 -3.367 -20.257 1.00 84.75 96 VAL A C 1
ATOM 739 O O . VAL A 1 96 ? 18.824 -2.676 -19.740 1.00 84.75 96 VAL A O 1
ATOM 742 N N . LEU A 1 97 ? 16.825 -2.812 -20.742 1.00 86.31 97 LEU A N 1
ATOM 743 C CA . LEU A 1 97 ? 16.585 -1.363 -20.682 1.00 86.31 97 LEU A CA 1
ATOM 744 C C . LEU A 1 97 ? 16.402 -0.856 -19.246 1.00 86.31 97 LEU A C 1
ATOM 746 O O . LEU A 1 97 ? 16.878 0.232 -18.907 1.00 86.31 97 LEU A O 1
ATOM 750 N N . LEU A 1 98 ? 15.713 -1.624 -18.401 1.00 88.88 98 LEU A N 1
ATOM 751 C CA . LEU A 1 98 ? 15.488 -1.267 -17.003 1.00 88.88 98 LEU A CA 1
ATOM 752 C C . LEU A 1 98 ? 16.759 -1.393 -16.165 1.00 88.88 98 LEU A C 1
ATOM 754 O O . LEU A 1 98 ? 16.962 -0.570 -15.270 1.00 88.88 98 LEU A O 1
ATOM 758 N N . ASP A 1 99 ? 17.614 -2.371 -16.451 1.00 89.44 99 ASP A N 1
ATOM 759 C CA . ASP A 1 99 ? 18.919 -2.505 -15.809 1.00 89.44 99 ASP A CA 1
ATOM 760 C C . ASP A 1 99 ? 19.848 -1.346 -16.208 1.00 89.44 99 ASP A C 1
ATOM 762 O O . ASP A 1 99 ? 20.414 -0.703 -15.326 1.00 89.44 99 ASP A O 1
ATOM 766 N N . LEU A 1 100 ? 19.887 -0.951 -17.488 1.00 90.69 100 LEU A N 1
ATOM 767 C CA . LEU A 1 100 ? 20.621 0.247 -17.926 1.00 90.69 100 LEU A CA 1
ATOM 768 C C . LEU A 1 100 ? 20.132 1.521 -17.216 1.00 90.69 100 LEU A C 1
ATOM 770 O O . LEU A 1 100 ? 20.925 2.330 -16.729 1.00 90.69 100 LEU A O 1
ATOM 774 N N . ALA A 1 101 ? 18.812 1.710 -17.137 1.00 91.38 101 ALA A N 1
ATOM 775 C CA . ALA A 1 101 ? 18.225 2.844 -16.433 1.00 91.38 101 ALA A CA 1
ATOM 776 C C . ALA A 1 101 ? 18.566 2.817 -14.934 1.00 91.38 101 ALA A C 1
ATOM 778 O O . ALA A 1 101 ? 18.874 3.856 -14.344 1.00 91.38 101 ALA A O 1
ATOM 779 N N . ARG A 1 102 ? 18.526 1.632 -14.313 1.00 92.06 102 ARG A N 1
ATOM 780 C CA . ARG A 1 102 ? 18.886 1.421 -12.907 1.00 92.06 102 ARG A CA 1
ATOM 781 C C . ARG A 1 102 ? 20.340 1.804 -12.652 1.00 92.06 102 ARG A C 1
ATOM 783 O O . ARG A 1 102 ? 20.600 2.524 -11.687 1.00 92.06 102 ARG A O 1
ATOM 790 N N . ASP A 1 103 ? 21.254 1.360 -13.504 1.00 94.75 103 ASP A N 1
ATOM 791 C CA . ASP A 1 103 ? 22.679 1.652 -13.377 1.00 94.75 103 ASP A CA 1
ATOM 792 C C . ASP A 1 103 ? 22.944 3.152 -13.508 1.00 94.75 103 ASP A C 1
ATOM 794 O O . ASP A 1 103 ? 23.608 3.728 -12.647 1.00 94.75 103 ASP A O 1
ATOM 798 N N . ALA A 1 104 ? 22.324 3.830 -14.479 1.00 92.88 104 ALA A N 1
ATOM 799 C CA . ALA A 1 104 ? 22.421 5.285 -14.614 1.00 92.88 104 ALA A CA 1
ATOM 800 C C . ALA A 1 104 ? 21.846 6.032 -13.392 1.00 92.88 104 ALA A C 1
ATOM 802 O O . ALA A 1 104 ? 22.453 6.979 -12.881 1.00 92.88 104 ALA A O 1
ATOM 803 N N . ALA A 1 105 ? 20.689 5.600 -12.878 1.00 93.56 105 ALA A N 1
ATOM 804 C CA . ALA A 1 105 ? 20.056 6.222 -11.715 1.00 93.56 105 ALA A CA 1
ATOM 805 C C . ALA A 1 105 ? 20.882 6.090 -10.429 1.00 93.56 105 ALA A C 1
ATOM 807 O O . ALA A 1 105 ? 20.852 7.001 -9.594 1.00 93.56 105 ALA A O 1
ATOM 808 N N . HIS A 1 106 ? 21.577 4.964 -10.255 1.00 93.12 106 HIS A N 1
ATOM 809 C CA . HIS A 1 106 ? 22.424 4.709 -9.091 1.00 93.12 106 HIS A CA 1
ATOM 810 C C . HIS A 1 106 ? 23.840 5.270 -9.243 1.00 93.12 106 HIS A C 1
ATOM 812 O O . HIS A 1 106 ? 24.398 5.743 -8.256 1.00 93.12 106 HIS A O 1
ATOM 818 N N . GLY A 1 107 ? 24.410 5.220 -10.448 1.00 91.19 107 GLY A N 1
ATOM 819 C CA . GLY A 1 107 ? 25.775 5.658 -10.740 1.00 91.19 107 GLY A CA 1
ATOM 820 C C . GLY A 1 107 ? 25.919 7.170 -10.909 1.00 91.19 107 GLY A C 1
ATOM 821 O O . GLY A 1 107 ? 26.943 7.723 -10.518 1.00 91.19 107 GLY A O 1
ATOM 822 N N . VAL A 1 108 ? 24.891 7.847 -11.436 1.00 94.56 108 VAL A N 1
ATOM 823 C CA . VAL A 1 108 ? 24.921 9.296 -11.704 1.00 94.56 108 VAL A CA 1
ATOM 824 C C . VAL A 1 108 ? 23.961 10.040 -10.778 1.00 94.56 108 VAL A C 1
ATOM 826 O O . VAL A 1 108 ? 24.374 10.710 -9.833 1.00 94.56 108 VAL A O 1
ATOM 829 N N . ALA A 1 109 ? 22.661 9.941 -11.055 1.00 93.75 109 ALA A N 1
ATOM 830 C CA . ALA A 1 109 ? 21.581 10.515 -10.261 1.00 93.75 109 ALA A CA 1
ATOM 831 C C . ALA A 1 109 ? 20.245 9.979 -10.774 1.00 93.75 109 ALA A C 1
ATOM 833 O O . ALA A 1 109 ? 20.115 9.652 -11.950 1.00 93.75 109 ALA A O 1
ATOM 834 N N . ARG A 1 110 ? 19.200 9.990 -9.939 1.00 93.56 110 ARG A N 1
ATOM 835 C CA . ARG A 1 110 ? 17.863 9.500 -10.329 1.00 93.56 110 ARG A CA 1
ATOM 836 C C . ARG A 1 110 ? 17.341 10.036 -11.681 1.00 93.56 110 ARG A C 1
ATOM 838 O O . ARG A 1 110 ? 16.776 9.231 -12.417 1.00 93.56 110 ARG A O 1
ATOM 845 N N . PRO A 1 111 ? 17.524 11.322 -12.055 1.00 95.31 111 PRO A N 1
ATOM 846 C CA . PRO A 1 111 ? 17.101 11.822 -13.368 1.00 95.31 111 PRO A CA 1
ATOM 847 C C . PRO A 1 111 ? 17.849 11.222 -14.570 1.00 95.31 111 PRO A C 1
ATOM 849 O O . PRO A 1 111 ? 17.374 11.367 -15.691 1.00 95.31 111 PRO A O 1
ATOM 852 N N . ALA A 1 112 ? 18.995 10.563 -14.372 1.00 93.06 112 ALA A N 1
ATOM 853 C CA . ALA A 1 112 ? 19.781 9.977 -15.456 1.00 93.06 112 ALA A CA 1
ATOM 854 C C . ALA A 1 112 ? 19.075 8.780 -16.115 1.00 93.06 112 ALA A C 1
ATOM 856 O O . ALA A 1 112 ? 19.165 8.636 -17.325 1.00 93.06 112 ALA A O 1
ATOM 857 N N . ALA A 1 113 ? 18.289 7.990 -15.372 1.00 94.19 113 ALA A N 1
ATOM 858 C CA . ALA A 1 113 ? 17.530 6.854 -15.917 1.00 94.19 113 ALA A CA 1
ATOM 859 C C . ALA A 1 113 ? 16.734 7.175 -17.208 1.00 94.19 113 ALA A C 1
ATOM 861 O O . ALA A 1 113 ? 16.977 6.540 -18.240 1.00 94.19 113 ALA A O 1
ATOM 862 N N . PRO A 1 114 ? 15.796 8.147 -17.204 1.00 93.38 114 PRO A N 1
ATOM 863 C CA . PRO A 1 114 ? 15.039 8.490 -18.410 1.00 93.38 114 PRO A CA 1
ATOM 864 C C . PRO A 1 114 ? 15.883 9.195 -19.485 1.00 93.38 114 PRO A C 1
ATOM 866 O O . PRO A 1 114 ? 15.591 9.063 -20.669 1.00 93.38 114 PRO A O 1
ATOM 869 N N . LEU A 1 115 ? 16.930 9.938 -19.105 1.00 93.81 115 LEU A N 1
ATOM 870 C CA . LEU A 1 115 ? 17.789 10.643 -20.065 1.00 93.81 115 LEU A CA 1
ATOM 871 C C . LEU A 1 115 ? 18.680 9.668 -20.848 1.00 93.81 115 LEU A C 1
ATOM 873 O O . LEU A 1 115 ? 18.764 9.761 -22.071 1.00 93.81 115 LEU A O 1
ATOM 877 N N . THR A 1 116 ? 19.294 8.705 -20.159 1.00 92.56 116 THR A N 1
ATOM 878 C CA . THR A 1 116 ? 20.146 7.675 -20.762 1.00 92.56 116 THR A CA 1
ATOM 879 C C . THR A 1 116 ? 19.348 6.801 -21.725 1.00 92.56 116 THR A C 1
ATOM 881 O O . THR A 1 116 ? 19.756 6.627 -22.870 1.00 92.56 116 THR A O 1
ATOM 884 N N . THR A 1 117 ? 18.178 6.304 -21.312 1.00 91.19 117 THR A N 1
ATOM 885 C CA . THR A 1 117 ? 17.331 5.455 -22.172 1.00 91.19 1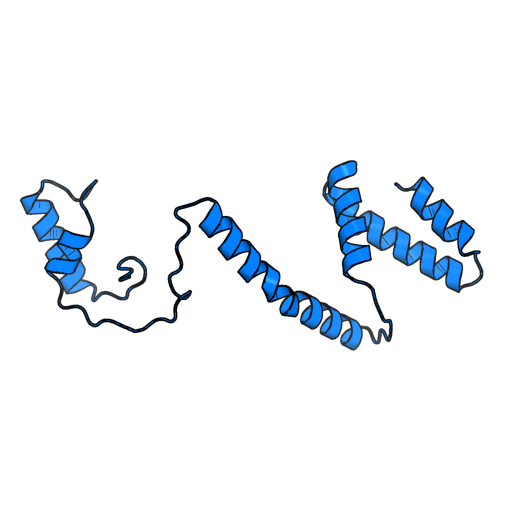17 THR A CA 1
ATOM 886 C C . THR A 1 117 ? 16.842 6.186 -23.428 1.00 91.19 117 THR A C 1
ATOM 888 O O . THR A 1 117 ? 16.858 5.603 -24.513 1.00 91.19 117 THR A O 1
ATOM 891 N N . PHE A 1 118 ? 16.500 7.478 -23.330 1.00 90.81 118 PHE A N 1
ATOM 892 C CA . PHE A 1 118 ? 16.176 8.309 -24.496 1.00 90.81 118 PHE A CA 1
ATOM 893 C C . PHE A 1 118 ? 17.362 8.455 -25.463 1.00 90.81 118 PHE A C 1
ATOM 895 O O . PHE A 1 118 ? 17.210 8.251 -26.669 1.00 90.81 118 PHE A O 1
ATOM 902 N N . LEU A 1 119 ? 18.549 8.791 -24.947 1.00 89.06 119 LEU A N 1
ATOM 903 C CA . LEU A 1 119 ? 19.747 9.007 -25.764 1.00 89.06 119 LEU A CA 1
ATOM 904 C C . LEU A 1 119 ? 20.216 7.724 -26.460 1.00 89.06 119 LEU A C 1
ATOM 906 O O . LEU A 1 119 ? 20.564 7.766 -27.639 1.00 89.06 119 LEU A O 1
ATOM 910 N N . VAL A 1 120 ? 20.160 6.585 -25.768 1.00 87.12 120 VAL A N 1
ATOM 911 C CA . VAL A 1 120 ? 20.463 5.262 -26.337 1.00 87.12 120 VAL A CA 1
ATOM 912 C C . VAL A 1 120 ? 19.505 4.935 -27.481 1.00 87.12 120 VAL A C 1
ATOM 914 O O . VAL A 1 120 ? 19.953 4.569 -28.567 1.00 87.12 120 VAL A O 1
ATOM 917 N N . GLY A 1 121 ? 18.195 5.130 -27.284 1.00 85.19 121 GLY A N 1
ATOM 918 C CA . GLY A 1 121 ? 17.198 4.925 -28.341 1.00 85.19 121 GLY A CA 1
ATOM 919 C C . GLY A 1 121 ? 17.415 5.843 -29.552 1.00 85.19 121 GLY A C 1
ATOM 920 O O . GLY A 1 121 ? 17.331 5.406 -30.705 1.00 85.19 121 GLY A O 1
ATOM 921 N N . TYR A 1 122 ? 17.773 7.106 -29.308 1.00 83.94 122 TYR A N 1
ATOM 922 C CA . TYR A 1 122 ? 18.117 8.062 -30.362 1.00 83.94 122 TYR A CA 1
ATOM 923 C C . TYR A 1 122 ? 19.375 7.642 -31.143 1.00 83.94 122 TYR A C 1
ATOM 925 O O . TYR A 1 122 ? 19.377 7.664 -32.378 1.00 83.94 122 TYR A O 1
ATOM 933 N N . ALA A 1 123 ? 20.430 7.207 -30.447 1.00 82.19 123 ALA A N 1
ATOM 934 C CA . ALA A 1 123 ? 21.661 6.719 -31.063 1.00 82.19 123 ALA A CA 1
ATOM 935 C C . ALA A 1 123 ? 21.423 5.444 -31.893 1.00 82.19 123 ALA A C 1
ATOM 937 O O . ALA A 1 123 ? 21.878 5.365 -33.035 1.00 82.19 123 ALA A O 1
ATOM 938 N N . ALA A 1 124 ? 20.642 4.490 -31.377 1.00 78.56 124 ALA A N 1
ATOM 939 C CA . ALA A 1 124 ? 20.270 3.266 -32.092 1.00 78.56 124 ALA A CA 1
ATOM 940 C C . ALA A 1 124 ? 19.495 3.556 -33.391 1.00 78.56 124 ALA A C 1
ATOM 942 O O . ALA A 1 124 ? 19.732 2.923 -34.425 1.00 78.56 124 ALA A O 1
ATOM 943 N N . THR A 1 125 ? 18.618 4.565 -33.371 1.00 76.75 125 THR A N 1
ATOM 944 C CA . THR A 1 125 ? 17.897 5.028 -34.568 1.00 76.75 125 THR A CA 1
ATOM 945 C C . THR A 1 125 ? 18.857 5.626 -35.598 1.00 76.75 125 THR A C 1
ATOM 947 O O . THR A 1 125 ? 18.756 5.319 -36.786 1.00 76.75 125 THR A O 1
ATOM 950 N N . ARG A 1 126 ? 19.836 6.435 -35.163 1.00 78.19 126 ARG A N 1
ATOM 951 C CA . ARG A 1 126 ? 20.882 6.956 -36.060 1.00 78.19 126 ARG A CA 1
ATOM 952 C C . ARG A 1 126 ? 21.733 5.844 -36.667 1.00 78.19 126 ARG A C 1
ATOM 954 O O . ARG A 1 126 ? 22.052 5.929 -37.851 1.00 78.19 126 ARG A O 1
ATOM 961 N N . ALA A 1 127 ? 22.069 4.811 -35.895 1.00 70.94 127 ALA A N 1
ATOM 962 C CA . ALA A 1 127 ? 22.823 3.672 -36.409 1.00 70.94 127 ALA A CA 1
ATOM 963 C C . ALA A 1 127 ? 22.035 2.865 -37.446 1.00 70.94 127 ALA A C 1
ATOM 965 O O . ALA A 1 127 ? 22.515 2.577 -38.539 1.00 70.94 127 ALA A O 1
ATOM 966 N N . SER A 1 128 ? 20.759 2.614 -37.176 1.00 66.25 128 SER A N 1
ATOM 967 C CA . SER A 1 128 ? 19.879 1.921 -38.124 1.00 66.25 128 SER A CA 1
ATOM 968 C C . SER A 1 128 ? 19.668 2.706 -39.432 1.00 66.25 128 SER A C 1
ATOM 970 O O . SER A 1 128 ? 19.383 2.114 -40.470 1.00 66.25 128 SER A O 1
ATOM 972 N N . ALA A 1 129 ? 19.862 4.031 -39.409 1.00 66.81 129 ALA A N 1
ATOM 973 C CA . ALA A 1 129 ? 19.832 4.912 -40.578 1.00 66.81 129 ALA A CA 1
ATOM 974 C C . ALA A 1 129 ? 21.179 5.022 -41.333 1.00 66.81 129 ALA A C 1
ATOM 976 O O . ALA A 1 129 ? 21.301 5.854 -42.235 1.00 66.81 129 ALA A O 1
ATOM 977 N N . GLY A 1 130 ? 22.180 4.199 -40.992 1.00 59.72 130 GLY A N 1
ATOM 978 C CA . GLY A 1 130 ? 23.469 4.118 -41.692 1.00 59.72 130 GLY A CA 1
ATOM 979 C C . GLY A 1 130 ? 24.688 4.626 -40.915 1.00 59.72 130 GLY A C 1
ATOM 980 O O . GLY A 1 130 ? 25.768 4.686 -41.497 1.00 59.72 130 GLY A O 1
ATOM 981 N N . ALA A 1 131 ? 24.548 4.977 -39.632 1.00 59.44 131 ALA A N 1
ATOM 982 C CA . ALA A 1 131 ? 25.697 5.108 -38.728 1.00 59.44 131 ALA A CA 1
ATOM 983 C C . ALA A 1 131 ? 26.085 3.706 -38.196 1.00 59.44 131 ALA A C 1
ATOM 985 O O . ALA A 1 131 ? 25.236 2.834 -38.037 1.00 59.44 131 ALA A O 1
ATOM 986 N N . GLY A 1 132 ? 27.361 3.404 -37.982 1.00 53.69 132 GLY A N 1
ATOM 987 C CA . GLY A 1 132 ? 27.763 2.038 -37.604 1.00 53.69 132 GLY A CA 1
ATOM 988 C C . GLY A 1 132 ? 27.213 1.618 -36.223 1.00 53.69 132 GLY A C 1
ATOM 989 O O . GLY A 1 132 ? 27.082 2.474 -35.347 1.00 53.69 132 GLY A O 1
ATOM 990 N N . PRO A 1 133 ? 26.956 0.319 -35.953 1.00 54.38 133 PRO A N 1
ATOM 991 C CA . PRO A 1 133 ? 26.637 -0.167 -34.602 1.00 54.38 133 PRO A CA 1
ATOM 992 C C . PRO A 1 133 ? 27.689 0.242 -33.556 1.00 54.38 133 PRO A C 1
ATOM 994 O O . PRO A 1 133 ? 27.354 0.524 -32.409 1.00 54.38 133 PRO A O 1
ATOM 997 N N . GLU A 1 134 ? 28.954 0.341 -33.976 1.00 59.03 134 GLU A N 1
ATOM 998 C CA . GLU A 1 134 ? 30.072 0.828 -33.160 1.00 59.03 134 GLU A CA 1
ATOM 999 C C . GLU A 1 134 ? 29.964 2.324 -32.821 1.00 59.03 134 GLU A C 1
ATOM 1001 O O . GLU A 1 134 ? 30.332 2.714 -31.718 1.00 59.03 134 GLU A O 1
ATOM 1006 N N . GLU A 1 135 ? 29.406 3.162 -33.704 1.00 55.81 135 GLU A N 1
ATOM 1007 C CA . GLU A 1 135 ? 29.195 4.593 -33.429 1.00 55.81 135 GLU A CA 1
ATOM 1008 C C . GLU A 1 135 ? 28.068 4.811 -32.412 1.00 55.81 135 GLU A C 1
ATOM 1010 O O . GLU A 1 135 ? 28.177 5.681 -31.550 1.00 55.81 135 GLU A O 1
ATOM 1015 N N . ALA A 1 136 ? 27.007 3.997 -32.460 1.00 51.44 136 ALA A N 1
ATOM 1016 C CA . ALA A 1 136 ? 25.970 4.023 -31.428 1.00 51.44 136 ALA A CA 1
ATOM 1017 C C . ALA A 1 136 ? 26.486 3.492 -30.083 1.00 51.44 136 ALA A C 1
ATOM 1019 O O . ALA A 1 136 ? 26.231 4.113 -29.054 1.00 51.44 136 ALA A O 1
ATOM 1020 N N . ALA A 1 137 ? 27.243 2.390 -30.080 1.00 55.38 137 ALA A N 1
ATOM 1021 C CA . ALA A 1 137 ? 27.846 1.849 -28.861 1.00 55.38 137 ALA A CA 1
ATOM 1022 C C . ALA A 1 137 ? 28.851 2.830 -28.226 1.00 55.38 137 ALA A C 1
ATOM 1024 O O . ALA A 1 137 ? 28.840 3.011 -27.010 1.00 55.38 137 ALA A O 1
ATOM 1025 N N . ALA A 1 138 ? 29.665 3.514 -29.037 1.00 59.38 138 ALA A N 1
ATOM 1026 C CA . ALA A 1 138 ? 30.587 4.548 -28.572 1.00 59.38 138 ALA A CA 1
ATOM 1027 C C . ALA A 1 138 ? 29.852 5.768 -27.994 1.00 59.38 138 ALA A C 1
ATOM 1029 O O . ALA A 1 138 ? 30.218 6.236 -26.921 1.00 59.38 138 ALA A O 1
ATOM 1030 N N . ALA A 1 139 ? 28.780 6.238 -28.643 1.00 55.44 139 ALA A N 1
ATOM 1031 C CA . ALA A 1 139 ? 27.982 7.361 -28.145 1.00 55.44 139 ALA A CA 1
ATOM 1032 C C . ALA A 1 139 ? 27.295 7.056 -26.802 1.00 55.44 139 ALA A C 1
ATOM 1034 O O . ALA A 1 139 ? 27.145 7.944 -25.966 1.00 5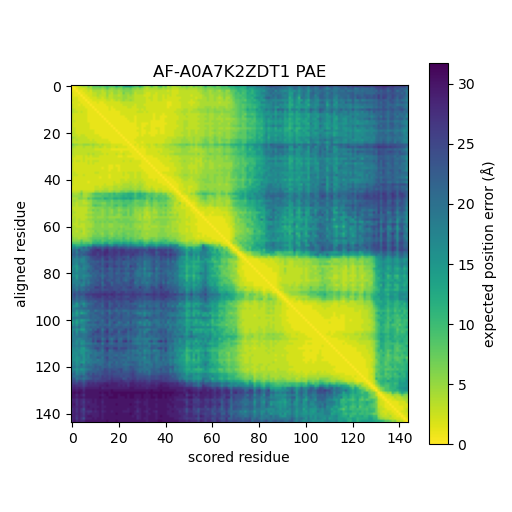5.44 139 ALA A O 1
ATOM 1035 N N . VAL A 1 140 ? 26.888 5.802 -26.580 1.00 57.12 140 VAL A N 1
ATOM 1036 C CA . VAL A 1 140 ? 26.334 5.354 -25.294 1.00 57.12 140 VAL A CA 1
ATOM 1037 C C . VAL A 1 140 ? 27.427 5.240 -24.229 1.00 57.12 140 VAL A C 1
ATOM 1039 O O . VAL A 1 140 ? 27.210 5.674 -23.103 1.00 57.12 140 VAL A O 1
ATOM 1042 N N . ALA A 1 141 ? 28.601 4.707 -24.579 1.00 59.56 141 ALA A N 1
ATOM 1043 C CA . ALA A 1 141 ? 29.729 4.573 -23.658 1.00 59.56 141 ALA A CA 1
ATOM 1044 C C . ALA A 1 141 ? 30.352 5.921 -23.250 1.00 59.56 141 ALA A C 1
ATOM 1046 O O . ALA A 1 141 ? 30.860 6.037 -22.144 1.00 59.56 141 ALA A O 1
ATOM 1047 N N . GLU A 1 142 ? 30.312 6.936 -24.117 1.00 53.28 142 GLU A N 1
ATOM 1048 C CA . GLU A 1 142 ? 30.767 8.300 -23.803 1.00 53.28 142 GLU A CA 1
ATOM 1049 C C . GLU A 1 142 ? 29.773 9.062 -22.908 1.00 53.28 142 GLU A C 1
ATOM 1051 O O . GLU A 1 142 ? 30.153 9.992 -22.198 1.00 53.28 142 GLU A O 1
ATOM 1056 N N . ALA A 1 143 ? 28.496 8.672 -22.932 1.00 50.47 143 ALA A N 1
ATOM 1057 C CA . ALA A 1 14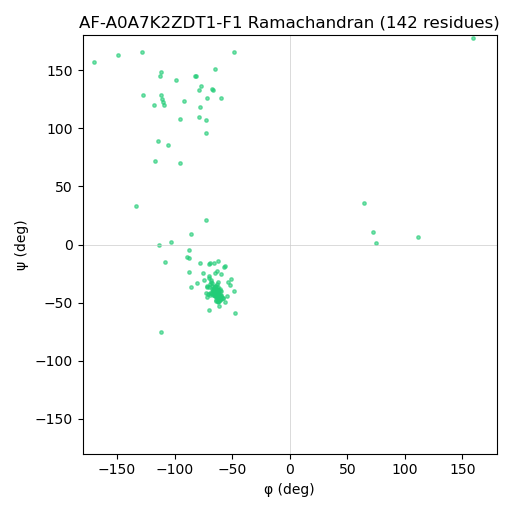3 ? 27.436 9.294 -22.141 1.00 50.47 143 ALA A CA 1
ATOM 1058 C C . ALA A 1 143 ? 27.240 8.669 -20.742 1.00 50.47 143 ALA A C 1
ATOM 1060 O O . ALA A 1 143 ? 26.478 9.229 -19.948 1.00 50.47 143 ALA A O 1
ATOM 1061 N N . ALA A 1 144 ? 27.875 7.524 -20.463 1.00 44.47 144 ALA A N 1
ATOM 1062 C CA . ALA A 1 144 ? 27.844 6.808 -19.184 1.00 44.47 144 ALA A CA 1
ATOM 1063 C C . ALA A 1 144 ? 29.036 7.194 -18.293 1.00 44.47 144 ALA A C 1
ATOM 1065 O O . ALA A 1 144 ? 28.813 7.352 -17.071 1.00 44.47 144 ALA A O 1
#

Foldseek 3Di:
DDDPVPDDDDPPLQVVQLVVVCVVVVHDPPDDCVSSVVSDDDDDDDDPPCNPQDDPDPVSVVVVVVVVVVVVVVVVVVVVVVCVVVVNPDDDPVVVLVVVLVCLCVVPNNVRSVVLSVLLVVLVVVCVVPNPPVSSVVSSVVSD

Radius of gyration: 27.11 Å; Cα contacts (8 Å, |Δi|>4): 67; chains: 1; bounding box: 54×27×75 Å

Sequence (144 aa):
RDQPLVAVYRGEPLRRELALIATEHGGLAGLPLRLLTGELDLARVDAGPYAAFDCDTWDDIAAARARIREHGAVLDEWITSVKNELGIELDVDTDVLLDLARDAAHGVARPAAPLTTFLVGYAATRASAGAGPEEAAAAVAEAA

Nearest PDB structures (foldseek):
  4ys8-assembly5_A  TM=5.749E-01  e=9.859E+00  Burkholderia thailandensis E264
  7xgg-assembly2_D  TM=2.430E-01  e=7.906E+00  synthetic construct